Protein AF-A0A484ZV02-F1 (afdb_monomer_lite)

Structure (mmCIF, N/CA/C/O backbone):
data_AF-A0A484ZV02-F1
#
_entry.id   AF-A0A484ZV02-F1
#
loop_
_atom_site.group_PDB
_atom_site.id
_atom_site.type_symbol
_atom_site.label_atom_id
_atom_site.label_alt_id
_atom_site.label_comp_id
_atom_site.label_asym_id
_atom_site.label_entity_id
_atom_site.label_seq_id
_atom_site.pdbx_PDB_ins_code
_atom_site.Cartn_x
_atom_site.Cartn_y
_atom_site.Cartn_z
_atom_site.occupancy
_atom_site.B_iso_or_equiv
_atom_site.auth_seq_id
_atom_site.auth_comp_id
_atom_site.auth_asym_id
_atom_site.auth_atom_id
_atom_site.pdbx_PDB_model_num
ATOM 1 N N . MET A 1 1 ? 10.947 -14.723 -18.999 1.00 81.56 1 MET A N 1
ATOM 2 C CA . MET A 1 1 ? 10.600 -16.062 -18.487 1.00 81.56 1 MET A CA 1
ATOM 3 C C . MET A 1 1 ? 9.168 -16.351 -18.899 1.00 81.56 1 MET A C 1
ATOM 5 O O . MET A 1 1 ? 8.357 -15.439 -18.808 1.00 81.56 1 MET A O 1
ATOM 9 N N . ASP A 1 2 ? 8.871 -17.546 -19.400 1.00 86.62 2 ASP A N 1
ATOM 10 C CA . ASP A 1 2 ? 7.488 -17.974 -19.623 1.00 86.62 2 ASP A CA 1
ATOM 11 C C . ASP A 1 2 ? 6.792 -18.215 -18.276 1.00 86.62 2 ASP A C 1
ATOM 13 O O . ASP A 1 2 ? 7.363 -18.865 -17.401 1.00 86.62 2 ASP A O 1
ATOM 17 N N . TYR A 1 3 ? 5.583 -17.683 -18.097 1.00 81.81 3 TYR A N 1
ATOM 18 C CA . TYR A 1 3 ? 4.865 -17.765 -16.821 1.00 81.81 3 TYR A CA 1
ATOM 19 C C . TYR A 1 3 ? 4.439 -19.198 -16.472 1.00 81.81 3 TYR A C 1
ATOM 21 O O . TYR A 1 3 ? 4.538 -19.600 -15.317 1.00 81.81 3 TYR A O 1
ATOM 29 N N . ASN A 1 4 ? 3.989 -19.976 -17.461 1.00 84.25 4 ASN A N 1
ATOM 30 C CA . ASN A 1 4 ? 3.442 -21.313 -17.226 1.00 84.25 4 ASN A CA 1
ATOM 31 C C . ASN A 1 4 ? 4.546 -22.360 -17.062 1.00 84.25 4 ASN A C 1
ATOM 33 O O . ASN A 1 4 ? 4.411 -23.293 -16.276 1.00 84.25 4 ASN A O 1
ATOM 37 N N . SER A 1 5 ? 5.632 -22.222 -17.822 1.00 89.56 5 SER A N 1
ATOM 38 C CA . SER A 1 5 ? 6.701 -23.212 -17.901 1.00 89.56 5 SER A CA 1
ATOM 39 C C . SER A 1 5 ? 7.952 -22.824 -17.110 1.00 89.56 5 SER A C 1
ATOM 41 O O . SER A 1 5 ? 8.884 -23.622 -17.038 1.00 89.56 5 SER A O 1
ATOM 43 N N . GLY A 1 6 ? 8.045 -21.584 -16.615 1.00 87.56 6 GLY A N 1
ATOM 44 C CA . GLY A 1 6 ? 9.238 -21.054 -15.944 1.00 87.56 6 GLY A CA 1
ATOM 45 C C . GLY A 1 6 ? 10.475 -20.942 -16.846 1.00 87.56 6 GLY A C 1
ATOM 46 O O . GLY A 1 6 ? 11.577 -20.694 -16.361 1.00 87.56 6 GLY A O 1
ATOM 47 N N . LYS A 1 7 ? 10.336 -21.129 -18.166 1.00 89.44 7 LYS A N 1
ATOM 48 C CA . LYS A 1 7 ? 11.480 -21.191 -19.087 1.00 89.44 7 LYS A CA 1
ATOM 49 C C . LYS A 1 7 ? 12.060 -19.798 -19.311 1.00 89.44 7 LYS A C 1
ATOM 51 O O . LYS A 1 7 ? 11.344 -18.869 -19.695 1.00 89.44 7 LYS A O 1
ATOM 56 N N . VAL A 1 8 ? 13.366 -19.638 -19.121 1.00 88.00 8 VAL A N 1
ATOM 57 C CA . VAL A 1 8 ? 14.076 -18.411 -19.505 1.00 88.00 8 VAL A CA 1
ATOM 58 C C . VAL A 1 8 ? 14.147 -18.345 -21.033 1.00 88.00 8 VAL A C 1
ATOM 60 O O . VAL A 1 8 ? 14.598 -19.283 -21.684 1.00 88.00 8 VAL A O 1
ATOM 63 N N . LEU A 1 9 ? 13.643 -17.251 -21.611 1.00 90.25 9 LEU A N 1
ATOM 64 C CA . LEU A 1 9 ? 13.656 -17.024 -23.064 1.00 90.25 9 LEU A CA 1
ATOM 65 C C . LEU A 1 9 ? 14.910 -16.255 -23.501 1.00 90.25 9 LEU A C 1
ATOM 67 O O . LEU A 1 9 ? 15.426 -16.481 -24.588 1.00 90.25 9 LEU A O 1
ATOM 71 N N . ALA A 1 10 ? 15.385 -15.361 -22.636 1.00 90.00 10 ALA A N 1
ATOM 72 C CA . ALA A 1 10 ? 16.636 -14.626 -22.737 1.00 90.00 10 ALA A CA 1
ATOM 73 C C . ALA A 1 10 ? 16.953 -14.036 -21.353 1.00 90.00 10 ALA A C 1
ATOM 75 O O . ALA A 1 10 ? 16.029 -13.700 -20.605 1.00 90.00 10 ALA A O 1
ATOM 76 N N . GLU A 1 11 ? 18.234 -13.888 -21.032 1.00 89.38 11 GLU A N 1
ATOM 77 C CA . GLU A 1 11 ? 18.709 -13.236 -19.812 1.00 89.38 11 GLU A CA 1
ATOM 78 C C . GLU A 1 11 ? 20.068 -12.567 -20.041 1.00 89.38 11 GLU A C 1
ATOM 80 O O . GLU A 1 11 ? 20.845 -12.978 -20.901 1.00 89.38 11 GLU A O 1
ATOM 85 N N . MET A 1 12 ? 20.352 -11.520 -19.270 1.00 89.50 12 MET A N 1
ATOM 86 C CA . MET A 1 12 ? 21.670 -10.896 -19.197 1.00 89.50 12 MET A CA 1
ATOM 87 C C . MET A 1 12 ? 21.846 -10.349 -17.785 1.00 89.50 12 MET A C 1
ATOM 89 O O . MET A 1 12 ? 21.046 -9.523 -17.348 1.00 89.50 12 MET A O 1
ATOM 93 N N . ASN A 1 13 ? 22.893 -10.790 -17.083 1.00 90.94 13 ASN A N 1
ATOM 94 C CA . ASN A 1 13 ? 23.196 -10.350 -15.716 1.00 90.94 13 ASN A CA 1
ATOM 95 C C . ASN A 1 13 ? 22.014 -10.499 -14.734 1.00 90.94 13 ASN A C 1
ATOM 97 O O . ASN A 1 13 ? 21.862 -9.673 -13.832 1.00 90.94 13 ASN A O 1
ATOM 101 N N . ALA A 1 14 ? 21.172 -11.523 -14.918 1.00 86.06 14 ALA A N 1
ATOM 102 C CA . ALA A 1 14 ? 19.933 -11.693 -14.158 1.00 86.06 14 ALA A CA 1
ATOM 103 C C . ALA A 1 14 ? 20.168 -11.918 -12.652 1.00 86.06 14 ALA A C 1
ATOM 105 O O . ALA A 1 14 ? 19.378 -11.438 -11.844 1.00 86.06 14 ALA A O 1
ATOM 106 N N . ASP A 1 15 ? 21.282 -12.557 -12.279 1.00 91.00 15 ASP A N 1
ATOM 107 C CA . ASP A 1 15 ? 21.617 -12.870 -10.881 1.00 91.00 15 ASP A CA 1
ATOM 108 C C . ASP A 1 15 ? 22.492 -11.812 -10.191 1.00 91.00 15 ASP A C 1
ATOM 110 O O . ASP A 1 15 ? 22.847 -11.945 -9.015 1.00 91.00 15 ASP A O 1
ATOM 114 N N . ILE A 1 16 ? 22.874 -10.745 -10.902 1.00 94.12 16 ILE A N 1
ATOM 115 C CA . ILE A 1 16 ? 23.648 -9.667 -10.287 1.00 94.12 16 ILE A CA 1
ATOM 116 C C . ILE A 1 16 ? 22.749 -8.932 -9.292 1.00 94.12 16 ILE A C 1
ATOM 118 O O . ILE A 1 16 ? 21.688 -8.425 -9.651 1.00 94.12 16 ILE A O 1
ATOM 122 N N . ARG A 1 17 ? 23.202 -8.823 -8.037 1.00 88.69 17 ARG A N 1
ATOM 123 C CA . ARG A 1 17 ? 22.497 -8.059 -7.000 1.00 88.69 17 ARG A CA 1
ATOM 124 C C . ARG A 1 17 ? 22.383 -6.592 -7.408 1.00 88.69 17 ARG A C 1
ATOM 126 O O . ARG A 1 17 ? 23.380 -5.951 -7.737 1.00 88.69 17 ARG A O 1
ATOM 133 N N . ARG A 1 18 ? 21.166 -6.058 -7.348 1.00 89.88 18 ARG A N 1
ATOM 134 C CA . ARG A 1 18 ? 20.854 -4.649 -7.606 1.00 89.88 18 ARG A CA 1
ATOM 135 C C . ARG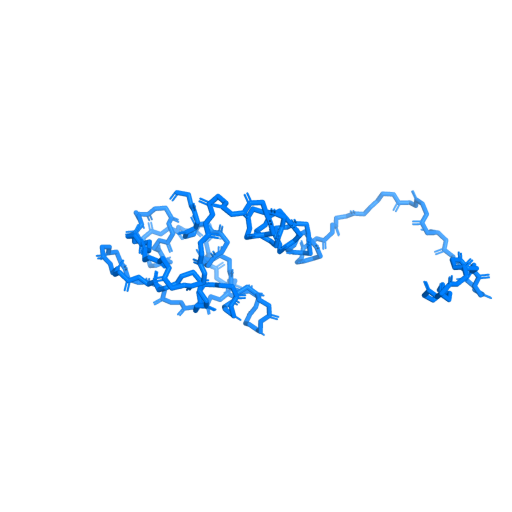 A 1 18 ? 19.885 -4.144 -6.553 1.00 89.88 18 ARG A C 1
ATOM 137 O O . ARG A 1 18 ? 19.115 -4.926 -6.002 1.00 89.88 18 ARG A O 1
ATOM 144 N N . GLU A 1 19 ? 19.900 -2.837 -6.334 1.00 87.31 19 GLU A N 1
ATOM 145 C CA . GLU A 1 19 ? 18.868 -2.178 -5.543 1.00 87.31 19 GLU A CA 1
ATOM 146 C C . GLU A 1 19 ? 17.504 -2.360 -6.230 1.00 87.31 19 GLU A C 1
ATOM 148 O O . GLU A 1 19 ? 17.336 -1.922 -7.373 1.00 87.31 19 GLU A O 1
ATOM 153 N N . PRO A 1 20 ? 16.525 -3.011 -5.576 1.00 85.88 20 PRO A N 1
ATOM 154 C CA . PRO A 1 20 ? 15.231 -3.307 -6.188 1.00 85.88 20 PRO A CA 1
ATOM 155 C C . PRO A 1 20 ? 14.329 -2.068 -6.299 1.00 85.88 20 PRO A C 1
ATOM 157 O O . PRO A 1 20 ? 13.341 -2.092 -7.033 1.00 85.88 20 PRO A O 1
ATOM 160 N N . ALA A 1 21 ? 14.639 -0.979 -5.584 1.00 88.69 21 ALA A N 1
ATOM 161 C CA . ALA A 1 21 ? 13.797 0.213 -5.495 1.00 88.69 21 ALA A CA 1
ATOM 162 C C . ALA A 1 21 ? 12.320 -0.164 -5.227 1.00 88.69 21 ALA A C 1
ATOM 164 O O . ALA A 1 21 ? 12.025 -0.934 -4.311 1.00 88.69 21 ALA A O 1
ATOM 165 N N . SER A 1 22 ? 11.375 0.331 -6.032 1.00 85.38 22 SER A N 1
ATOM 166 C CA . SER A 1 22 ? 9.948 0.019 -5.858 1.00 85.38 22 SER A CA 1
ATOM 167 C C . SER A 1 22 ? 9.573 -1.437 -6.158 1.00 85.38 22 SER A C 1
ATOM 169 O O . SER A 1 22 ? 8.470 -1.840 -5.798 1.00 85.38 22 SER A O 1
ATOM 171 N N . LEU A 1 23 ? 10.459 -2.258 -6.738 1.00 85.06 23 LEU A N 1
ATOM 172 C CA . LEU A 1 23 ? 10.190 -3.690 -6.929 1.00 85.06 23 LEU A CA 1
ATOM 173 C C . LEU A 1 23 ? 10.015 -4.425 -5.593 1.00 85.06 23 LEU A C 1
ATOM 175 O O . LEU A 1 23 ? 9.290 -5.416 -5.541 1.00 85.06 23 LEU A O 1
ATOM 179 N N . THR A 1 24 ? 10.569 -3.900 -4.494 1.00 86.88 24 THR A N 1
ATOM 180 C CA . THR A 1 24 ? 10.329 -4.412 -3.133 1.00 86.88 24 THR A CA 1
ATOM 181 C C . THR A 1 24 ? 8.836 -4.482 -2.790 1.00 86.88 24 THR A C 1
ATOM 183 O O . THR A 1 24 ? 8.411 -5.385 -2.070 1.00 86.88 24 THR A O 1
ATOM 186 N N . LYS A 1 25 ? 8.005 -3.599 -3.366 1.00 88.56 25 LYS A N 1
ATOM 187 C CA . LYS A 1 25 ? 6.551 -3.585 -3.133 1.00 88.56 25 LYS A CA 1
ATOM 188 C C . LYS A 1 25 ? 5.832 -4.823 -3.665 1.00 88.56 25 LYS A C 1
ATOM 190 O O . LYS A 1 25 ? 4.741 -5.134 -3.187 1.00 88.56 25 LYS A O 1
ATOM 195 N N . MET A 1 26 ? 6.435 -5.561 -4.602 1.00 89.62 26 MET A N 1
ATOM 196 C CA . MET A 1 26 ? 5.902 -6.862 -5.015 1.00 89.62 26 MET A CA 1
ATOM 197 C C . MET A 1 26 ? 5.903 -7.842 -3.840 1.00 89.62 26 MET A C 1
ATOM 199 O O . MET A 1 26 ? 4.913 -8.537 -3.627 1.00 89.62 26 MET A O 1
ATOM 203 N N . MET A 1 27 ? 6.961 -7.840 -3.022 1.00 92.00 27 MET A N 1
ATOM 204 C CA . MET A 1 27 ? 7.019 -8.673 -1.822 1.00 92.00 27 MET A CA 1
ATOM 205 C C . MET A 1 27 ? 6.037 -8.187 -0.749 1.00 92.00 27 MET A C 1
ATOM 207 O O . MET A 1 27 ? 5.355 -9.005 -0.138 1.00 92.00 27 MET A O 1
ATOM 211 N N . THR A 1 28 ? 5.892 -6.869 -0.561 1.00 89.69 28 THR A N 1
ATOM 212 C CA . THR A 1 28 ? 4.872 -6.303 0.342 1.00 89.69 28 THR A CA 1
ATOM 213 C C . THR A 1 28 ? 3.468 -6.773 -0.047 1.00 89.69 28 THR A C 1
ATOM 215 O O . THR A 1 28 ? 2.740 -7.313 0.783 1.00 89.69 28 THR A O 1
ATOM 218 N N . SER A 1 29 ? 3.122 -6.658 -1.332 1.00 89.00 29 SER A N 1
ATOM 219 C CA . SER A 1 29 ? 1.826 -7.100 -1.864 1.00 89.00 29 SER A CA 1
ATOM 220 C C . SER A 1 29 ? 1.637 -8.613 -1.721 1.00 89.00 29 SER A C 1
ATOM 222 O O . SER A 1 29 ? 0.545 -9.074 -1.394 1.00 89.00 29 SER A O 1
ATOM 224 N N . TYR A 1 30 ? 2.704 -9.397 -1.908 1.00 91.50 30 TYR A N 1
ATOM 225 C CA . TYR A 1 30 ? 2.680 -10.845 -1.710 1.00 91.50 30 TYR A CA 1
ATOM 226 C C . TYR A 1 30 ? 2.370 -11.228 -0.253 1.00 91.50 30 TYR A C 1
ATOM 228 O O . TYR A 1 30 ? 1.512 -12.076 -0.013 1.00 91.50 30 TYR A O 1
ATOM 236 N N . VAL A 1 31 ? 3.006 -10.582 0.730 1.00 92.75 31 VAL A N 1
ATOM 237 C CA . VAL A 1 31 ? 2.761 -10.841 2.163 1.00 92.75 31 VAL A CA 1
ATOM 238 C C . VAL A 1 31 ? 1.333 -10.458 2.574 1.00 92.75 31 VAL A C 1
ATOM 240 O O . VAL A 1 31 ? 0.680 -11.216 3.301 1.00 92.75 31 VAL A O 1
ATOM 243 N N . ILE A 1 32 ? 0.819 -9.330 2.073 1.00 91.00 32 ILE A N 1
ATOM 244 C CA . ILE A 1 32 ? -0.574 -8.906 2.292 1.00 91.00 32 ILE A CA 1
ATOM 245 C C . ILE A 1 32 ? -1.534 -9.936 1.688 1.00 91.00 32 ILE A C 1
ATOM 247 O O . ILE A 1 32 ? -2.422 -10.435 2.379 1.00 91.00 32 ILE A O 1
ATOM 251 N N . GLY A 1 33 ? -1.312 -10.327 0.430 1.00 91.94 33 GLY A N 1
ATOM 252 C CA . GLY A 1 33 ? -2.127 -11.328 -0.257 1.00 91.94 33 GLY A CA 1
ATOM 253 C C . GLY A 1 33 ? -2.151 -12.677 0.465 1.00 91.94 33 GLY A C 1
ATOM 254 O O . GLY A 1 33 ? -3.211 -13.288 0.591 1.00 91.94 33 GLY A O 1
ATOM 255 N N . GLN A 1 34 ? -1.015 -13.120 1.011 1.00 94.62 34 GLN A N 1
ATOM 256 C CA . GLN A 1 34 ? -0.947 -14.348 1.810 1.00 94.62 34 GLN A CA 1
ATOM 257 C C . GLN A 1 34 ? -1.695 -14.225 3.141 1.00 94.62 34 GLN A C 1
ATOM 259 O O . GLN A 1 34 ? -2.342 -15.181 3.564 1.00 94.62 34 GLN A O 1
ATOM 264 N N . SER A 1 35 ? -1.655 -13.057 3.786 1.00 93.62 35 SER A N 1
ATOM 265 C CA . SER A 1 35 ? -2.419 -12.799 5.014 1.00 93.62 35 SER A CA 1
ATOM 266 C C . SER A 1 35 ? -3.928 -12.814 4.762 1.00 93.62 35 SER A C 1
ATOM 268 O O . SER A 1 35 ? -4.659 -13.424 5.543 1.00 93.62 35 SER A O 1
ATOM 270 N N . ILE A 1 36 ? -4.376 -12.240 3.639 1.00 94.19 36 ILE A N 1
ATOM 271 C CA . ILE A 1 36 ? -5.775 -12.304 3.187 1.00 94.19 36 ILE A CA 1
ATOM 272 C C . ILE A 1 36 ? -6.177 -13.750 2.891 1.00 94.19 36 ILE A C 1
ATOM 274 O O . ILE A 1 36 ? -7.190 -14.234 3.388 1.00 94.19 36 ILE A O 1
ATOM 278 N N . LYS A 1 37 ? -5.357 -14.479 2.126 1.00 94.56 37 LYS A N 1
ATOM 279 C CA . LYS A 1 37 ? -5.616 -15.884 1.779 1.00 94.56 37 LYS A CA 1
ATOM 280 C C . LYS A 1 37 ? -5.697 -16.788 3.012 1.00 94.56 37 LYS A C 1
ATOM 282 O O . LYS A 1 37 ? -6.464 -17.745 3.015 1.00 94.56 37 LYS A O 1
ATOM 287 N N . ALA A 1 38 ? -4.911 -16.494 4.045 1.00 96.62 38 ALA A N 1
ATOM 288 C CA . ALA A 1 38 ? -4.926 -17.213 5.314 1.00 96.62 38 ALA A CA 1
ATOM 289 C C . ALA A 1 38 ? -6.066 -16.781 6.259 1.00 96.62 38 ALA A C 1
ATOM 291 O O . ALA A 1 38 ? -6.150 -17.316 7.362 1.00 96.62 38 ALA A O 1
ATOM 292 N N . GLY A 1 39 ? -6.904 -15.811 5.870 1.00 94.88 39 GLY A N 1
ATOM 293 C CA . GLY A 1 39 ? -7.997 -15.288 6.697 1.00 94.88 39 GLY A CA 1
ATOM 294 C C . GLY A 1 39 ? -7.533 -14.488 7.918 1.00 94.88 39 GLY A C 1
ATOM 295 O O . GLY A 1 39 ? -8.293 -14.326 8.866 1.00 94.88 39 GLY A O 1
ATOM 296 N N . LYS A 1 40 ? -6.279 -14.016 7.933 1.00 95.56 40 LYS A N 1
ATOM 297 C CA . LYS A 1 40 ? -5.737 -13.214 9.045 1.00 95.56 40 LYS A CA 1
ATOM 298 C C . LYS A 1 40 ? -6.225 -11.768 9.011 1.00 95.56 40 LYS A C 1
ATOM 300 O O . LYS A 1 40 ? -6.327 -11.147 10.060 1.00 95.56 40 LYS A O 1
ATOM 305 N N . ILE A 1 41 ? -6.465 -11.257 7.806 1.00 94.75 41 ILE A N 1
ATOM 306 C CA . ILE A 1 41 ? -7.049 -9.945 7.525 1.00 94.75 41 ILE A CA 1
ATOM 307 C C . ILE A 1 41 ? -8.037 -10.092 6.366 1.00 94.75 41 ILE A C 1
ATOM 309 O O . ILE A 1 41 ? -7.879 -10.973 5.518 1.00 94.75 41 ILE A O 1
ATOM 313 N N . HIS A 1 42 ? -9.017 -9.208 6.292 1.00 95.75 42 HIS A N 1
ATOM 314 C CA . HIS A 1 42 ? -10.023 -9.149 5.240 1.00 95.75 42 HIS A CA 1
ATOM 315 C C . HIS A 1 42 ? -9.948 -7.805 4.525 1.00 95.75 42 HIS A C 1
ATOM 317 O O . HIS A 1 42 ? -9.502 -6.806 5.078 1.00 95.75 42 HIS A O 1
ATOM 323 N N . LEU A 1 43 ? -10.405 -7.764 3.274 1.00 94.00 43 LEU A N 1
ATOM 324 C CA . LEU A 1 43 ? -10.385 -6.537 2.472 1.00 94.00 43 LEU A CA 1
ATOM 325 C C . LEU A 1 43 ? -11.239 -5.409 3.073 1.00 94.00 43 LEU A C 1
ATOM 327 O O . LEU A 1 43 ? -10.926 -4.239 2.862 1.00 94.00 43 LEU A O 1
ATOM 331 N N . ASP A 1 44 ? -12.282 -5.769 3.820 1.00 96.25 44 ASP A N 1
ATOM 332 C CA . ASP A 1 44 ? -13.172 -4.834 4.511 1.00 96.25 44 ASP A CA 1
ATOM 333 C C . ASP A 1 44 ? -12.699 -4.450 5.916 1.00 96.25 44 ASP A C 1
ATOM 335 O O . ASP A 1 44 ? -13.291 -3.555 6.526 1.00 96.25 44 ASP A O 1
ATOM 339 N N . ASP A 1 45 ? -11.627 -5.074 6.415 1.00 95.56 45 ASP A N 1
ATOM 340 C CA . ASP A 1 45 ? -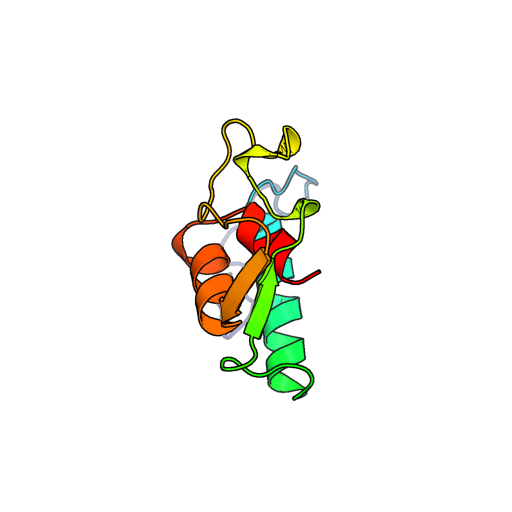11.028 -4.669 7.679 1.00 95.56 45 ASP A CA 1
ATOM 341 C C . ASP A 1 45 ? -10.522 -3.233 7.562 1.00 95.56 45 ASP A C 1
ATOM 343 O O . ASP A 1 45 ? -10.062 -2.777 6.509 1.00 95.56 45 ASP A O 1
ATOM 347 N N . THR A 1 46 ? -10.624 -2.510 8.668 1.00 96.00 46 THR A N 1
ATOM 348 C CA . THR A 1 46 ? -10.230 -1.109 8.752 1.00 96.00 46 THR A CA 1
ATOM 349 C C . THR A 1 46 ? -8.969 -0.989 9.589 1.00 96.00 46 THR A C 1
ATOM 351 O O . THR A 1 46 ? -8.882 -1.565 10.672 1.00 96.00 46 THR A O 1
ATOM 354 N N . VAL A 1 47 ? -8.001 -0.226 9.088 1.00 94.31 47 VAL A N 1
ATOM 355 C CA . VAL A 1 47 ? -6.742 0.058 9.774 1.00 94.31 47 VAL A CA 1
ATOM 356 C C . VAL A 1 47 ? -6.695 1.534 10.146 1.00 94.31 47 VAL A C 1
ATOM 358 O O . VAL A 1 47 ? -7.017 2.404 9.332 1.00 94.31 47 VAL A O 1
ATOM 361 N N . THR A 1 48 ? -6.299 1.817 11.385 1.00 95.94 48 THR A N 1
ATOM 362 C CA . THR A 1 48 ? -6.078 3.184 11.861 1.00 95.94 48 THR A CA 1
ATOM 363 C C . THR A 1 48 ? -4.672 3.629 11.484 1.00 95.94 48 THR A C 1
ATOM 365 O O . THR A 1 48 ? -3.691 3.030 11.917 1.00 95.94 48 THR A O 1
ATOM 368 N N . ILE A 1 49 ? -4.568 4.707 10.712 1.00 95.88 49 ILE A N 1
ATOM 369 C CA . ILE A 1 49 ? -3.289 5.218 10.224 1.00 95.88 49 ILE A CA 1
ATOM 370 C C . ILE A 1 49 ? -2.471 5.801 11.376 1.00 95.88 49 ILE A C 1
ATOM 372 O O . ILE A 1 49 ? -2.877 6.759 12.042 1.00 95.88 49 ILE A O 1
ATOM 376 N N . SER A 1 50 ? -1.288 5.229 11.578 1.00 93.75 50 SER A N 1
ATOM 377 C CA . SER A 1 50 ? -0.321 5.659 12.580 1.00 93.75 50 SER A CA 1
ATOM 378 C C . SER A 1 50 ? 0.484 6.881 12.119 1.00 93.75 50 SER A C 1
ATOM 380 O O . SER A 1 50 ? 0.432 7.318 10.966 1.00 93.75 50 SER A O 1
ATOM 382 N N . LYS A 1 51 ? 1.273 7.448 13.037 1.00 93.00 51 LYS A N 1
ATOM 383 C CA . LYS A 1 51 ? 2.188 8.557 12.728 1.00 93.00 51 LYS A CA 1
ATOM 384 C C . LYS A 1 51 ? 3.267 8.154 11.724 1.0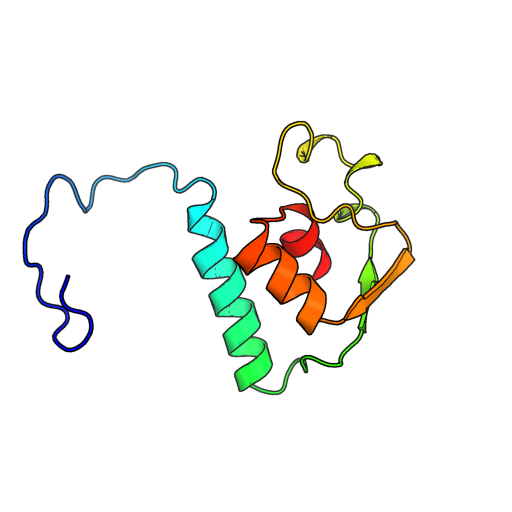0 93.00 51 LYS A C 1
ATOM 386 O O . LYS A 1 51 ? 3.690 8.992 10.933 1.00 93.00 51 LYS A O 1
ATOM 391 N N . ASP A 1 52 ? 3.663 6.886 11.721 1.00 92.00 52 ASP A N 1
ATOM 392 C CA . ASP A 1 52 ? 4.720 6.384 10.846 1.00 92.00 52 ASP A CA 1
ATOM 393 C C . ASP A 1 52 ? 4.267 6.328 9.386 1.00 92.00 52 ASP A C 1
ATOM 395 O O . ASP A 1 52 ? 5.064 6.607 8.491 1.00 92.00 52 ASP A O 1
ATOM 399 N N . ALA A 1 53 ? 2.982 6.049 9.151 1.00 92.56 53 ALA A N 1
ATOM 400 C CA . ALA A 1 53 ? 2.355 6.057 7.831 1.00 92.56 53 ALA A CA 1
ATOM 401 C C . ALA A 1 53 ? 1.897 7.458 7.380 1.00 92.56 53 ALA A C 1
ATOM 403 O O . ALA A 1 53 ? 1.460 7.636 6.245 1.00 92.56 53 ALA A O 1
ATOM 404 N N . TRP A 1 54 ? 1.991 8.479 8.237 1.00 93.50 54 TRP A N 1
ATOM 405 C CA . TRP A 1 54 ? 1.564 9.833 7.894 1.00 93.50 54 TRP A CA 1
ATOM 406 C C . TRP A 1 54 ? 2.648 10.586 7.113 1.00 93.50 54 TRP A C 1
ATOM 408 O O . TRP A 1 54 ? 3.640 11.058 7.673 1.00 93.50 54 TRP A O 1
ATOM 418 N N . ALA A 1 55 ? 2.418 10.759 5.807 1.00 89.94 55 ALA A N 1
ATOM 419 C CA . ALA A 1 55 ? 3.390 11.332 4.878 1.00 89.94 55 ALA A CA 1
ATOM 420 C C . ALA A 1 55 ? 3.929 12.713 5.289 1.00 89.94 55 ALA A C 1
ATOM 422 O O . ALA A 1 55 ? 5.135 12.949 5.258 1.00 89.94 55 ALA A O 1
ATOM 423 N N . THR A 1 56 ? 3.048 13.623 5.709 1.00 87.56 56 THR A N 1
ATOM 424 C CA . THR A 1 56 ? 3.434 14.994 6.084 1.00 87.56 56 THR A CA 1
ATOM 425 C C . THR A 1 56 ? 4.301 15.033 7.344 1.00 87.56 56 THR A C 1
ATOM 427 O O . THR A 1 56 ? 5.124 15.933 7.494 1.00 87.56 56 THR A O 1
ATOM 430 N N . GLY A 1 57 ? 4.130 14.065 8.250 1.00 85.25 57 GLY A N 1
ATOM 431 C CA . GLY A 1 57 ? 4.877 13.982 9.505 1.00 85.25 57 GLY A CA 1
ATOM 432 C C . GLY A 1 57 ? 6.165 13.167 9.429 1.00 85.25 57 GLY A C 1
ATOM 433 O O . GLY A 1 57 ? 6.929 13.179 10.394 1.00 85.25 57 GLY A O 1
ATOM 434 N N . ASN A 1 58 ? 6.413 12.465 8.319 1.00 89.62 58 ASN A N 1
ATOM 435 C CA . ASN A 1 58 ? 7.534 11.543 8.187 1.00 89.62 58 ASN A CA 1
ATOM 436 C C . ASN A 1 58 ? 8.458 11.948 7.012 1.00 89.62 58 ASN A C 1
ATOM 438 O O . ASN A 1 58 ? 8.110 11.758 5.843 1.00 89.62 58 ASN A O 1
ATOM 442 N N . PRO A 1 59 ? 9.668 12.480 7.292 1.00 91.50 59 PRO A N 1
ATOM 443 C CA . PRO A 1 59 ? 10.573 12.999 6.265 1.00 91.50 59 PRO A CA 1
ATOM 444 C C . PRO A 1 59 ? 11.113 11.926 5.310 1.00 91.50 59 PRO A C 1
ATOM 446 O O . PRO A 1 59 ? 11.560 12.279 4.218 1.00 91.50 59 PRO A O 1
ATOM 449 N N . VAL A 1 60 ? 11.039 10.637 5.673 1.00 92.50 60 VAL A N 1
ATOM 450 C CA . VAL A 1 60 ? 11.444 9.510 4.809 1.00 92.50 60 VAL A CA 1
ATOM 451 C C . VAL A 1 60 ? 10.646 9.494 3.503 1.00 92.50 60 VAL A C 1
ATOM 453 O O . VAL A 1 60 ? 11.149 9.064 2.468 1.00 92.50 60 VAL A O 1
ATOM 456 N N . PHE A 1 61 ? 9.418 10.013 3.520 1.00 91.44 61 PHE A N 1
ATOM 457 C CA . PHE A 1 61 ? 8.537 10.017 2.357 1.00 91.44 61 PHE A CA 1
ATOM 458 C C . PHE A 1 61 ? 8.741 11.194 1.401 1.00 91.44 61 PHE A C 1
ATOM 460 O O . PHE A 1 61 ? 8.111 11.229 0.337 1.00 91.44 61 PHE A O 1
ATOM 467 N N . LYS A 1 62 ? 9.607 12.157 1.737 1.00 90.94 62 LYS A N 1
ATOM 468 C CA . LYS A 1 62 ? 9.817 13.361 0.927 1.00 90.94 62 LYS A CA 1
ATOM 469 C C . LYS A 1 62 ? 10.268 12.996 -0.492 1.00 90.94 62 LYS A C 1
ATOM 471 O O . LYS A 1 62 ? 11.316 12.390 -0.684 1.00 90.94 62 LYS A O 1
ATOM 476 N N . GLY A 1 63 ? 9.489 13.419 -1.490 1.00 88.94 63 GLY A N 1
ATOM 477 C CA . GLY A 1 63 ? 9.787 13.180 -2.908 1.00 88.94 63 GLY A CA 1
ATOM 478 C C . GLY A 1 63 ? 9.460 11.768 -3.403 1.00 88.94 63 GLY A C 1
ATOM 479 O O . GLY A 1 63 ? 9.883 11.402 -4.495 1.00 88.94 63 GLY A O 1
ATOM 480 N N . SER A 1 64 ? 8.725 10.978 -2.619 1.00 90.12 64 SER A N 1
ATOM 481 C CA . SER A 1 64 ? 8.315 9.627 -2.995 1.00 90.12 64 SER A CA 1
ATOM 482 C C . SER A 1 64 ? 6.843 9.544 -3.418 1.00 90.12 64 SER A C 1
ATOM 484 O O . SER A 1 64 ? 6.088 10.500 -3.247 1.00 90.12 64 SER A O 1
ATOM 486 N N . SER A 1 65 ? 6.433 8.414 -3.999 1.00 91.56 65 SER A N 1
ATOM 487 C CA . SER A 1 65 ? 5.032 8.150 -4.352 1.00 91.56 65 SER A CA 1
ATOM 488 C C . SER A 1 65 ? 4.196 7.880 -3.100 1.00 91.56 65 SER A C 1
ATOM 490 O O . SER A 1 65 ? 4.613 7.104 -2.237 1.00 91.56 65 SER A O 1
ATOM 492 N N . LEU A 1 66 ? 3.022 8.510 -3.002 1.00 93.31 66 LEU A N 1
ATOM 493 C CA . LEU A 1 66 ? 2.187 8.527 -1.797 1.00 93.31 66 LEU A CA 1
ATOM 494 C C . LEU A 1 66 ? 0.697 8.407 -2.129 1.00 93.31 66 LEU A C 1
ATOM 496 O O . LEU A 1 66 ? 0.255 8.847 -3.190 1.00 93.31 66 LEU A O 1
ATOM 500 N N . MET A 1 67 ? -0.058 7.858 -1.179 1.00 94.00 67 MET A N 1
ATOM 501 C CA . MET A 1 67 ? -1.521 7.839 -1.132 1.00 94.00 67 MET A CA 1
ATOM 502 C C . MET A 1 67 ? -2.090 9.036 -0.345 1.00 94.00 67 MET A C 1
ATOM 504 O O . MET A 1 67 ? -3.281 9.324 -0.431 1.00 94.00 67 MET A O 1
ATOM 508 N N . PHE A 1 68 ? -1.226 9.768 0.368 1.00 93.44 68 PHE A N 1
ATOM 509 C CA . PHE A 1 68 ? -1.535 10.940 1.190 1.00 93.44 68 PHE A CA 1
ATOM 5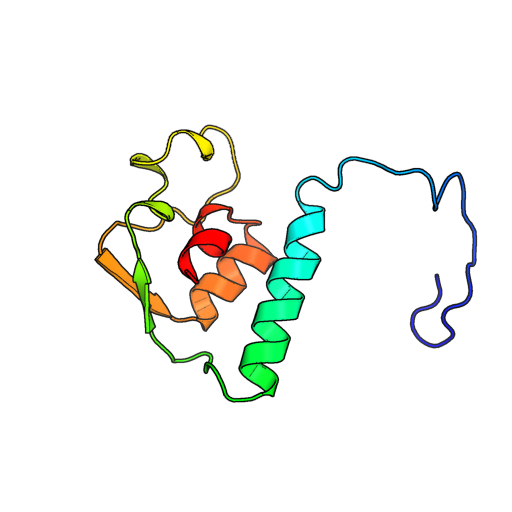10 C C . PHE A 1 68 ? -2.457 10.618 2.372 1.00 93.44 68 PHE A C 1
ATOM 512 O O . PHE A 1 68 ? -3.425 11.328 2.648 1.00 93.44 68 PHE A O 1
ATOM 519 N N . LEU A 1 69 ? -2.127 9.542 3.091 1.00 93.94 69 LEU A N 1
ATOM 520 C CA . LEU A 1 69 ? -2.851 9.119 4.289 1.00 93.94 69 LEU A CA 1
ATOM 521 C C . LEU A 1 69 ? -2.811 10.192 5.391 1.00 93.94 69 LEU A C 1
ATOM 523 O O . LEU A 1 69 ? -1.806 10.884 5.569 1.00 93.94 69 LEU A O 1
ATOM 527 N N . GLN A 1 70 ? -3.896 10.310 6.159 1.00 93.62 70 GLN A N 1
ATOM 528 C CA . GLN A 1 70 ? -4.003 11.236 7.291 1.00 93.62 70 GLN A CA 1
ATOM 529 C C . GLN A 1 70 ? -3.854 10.496 8.622 1.00 93.62 70 GLN A C 1
ATOM 531 O O . GLN A 1 70 ? -4.396 9.408 8.794 1.00 93.62 70 GLN A O 1
ATOM 536 N N . LEU A 1 71 ? -3.152 11.106 9.581 1.00 94.75 71 LEU A N 1
ATOM 537 C CA . LEU A 1 71 ? -2.983 10.558 10.927 1.00 94.75 71 LEU A CA 1
ATOM 538 C C . LEU A 1 71 ? -4.339 10.302 11.603 1.00 94.75 71 LEU A C 1
ATOM 540 O O . LEU A 1 71 ? -5.174 11.201 11.680 1.00 94.75 71 LEU A O 1
ATO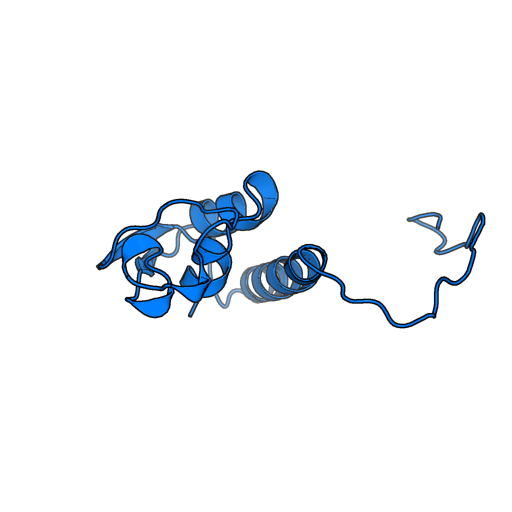M 544 N N . GLY A 1 72 ? -4.532 9.089 12.119 1.00 94.44 72 GLY A N 1
ATOM 545 C CA . GLY A 1 72 ? -5.761 8.671 12.795 1.00 94.44 72 GLY A CA 1
ATOM 546 C C . GLY A 1 72 ? -6.927 8.366 11.854 1.00 94.44 72 GLY A C 1
ATOM 547 O O . GLY A 1 72 ? -7.992 7.977 12.332 1.00 94.44 72 GLY A O 1
ATOM 548 N N . ALA A 1 73 ? -6.749 8.512 10.536 1.00 95.81 73 ALA A N 1
ATOM 549 C CA . ALA A 1 73 ? -7.757 8.091 9.576 1.00 95.81 73 ALA A CA 1
ATOM 550 C C . ALA A 1 73 ? -7.978 6.580 9.661 1.00 95.81 73 ALA A C 1
ATOM 552 O O . ALA A 1 73 ? -7.059 5.812 9.936 1.00 95.81 73 ALA A O 1
ATOM 553 N N . GLN A 1 74 ? -9.208 6.167 9.393 1.00 96.69 74 GLN A N 1
ATOM 554 C CA . GLN A 1 74 ? -9.599 4.771 9.299 1.00 96.69 74 GLN A CA 1
ATOM 555 C C . GLN A 1 74 ? -9.740 4.415 7.822 1.00 96.69 74 GLN A C 1
ATOM 557 O O . GLN A 1 74 ? -10.587 4.981 7.134 1.00 96.69 74 GLN A O 1
ATOM 562 N N . VAL A 1 75 ? -8.879 3.525 7.331 1.00 96.19 75 VAL A N 1
ATOM 563 C CA . VAL A 1 75 ? -8.784 3.184 5.904 1.00 96.19 75 VAL A CA 1
ATOM 564 C C . VAL A 1 75 ? -8.957 1.685 5.730 1.00 96.19 75 VAL A C 1
ATOM 566 O O . VAL A 1 75 ? -8.402 0.899 6.499 1.00 96.19 75 VAL A O 1
ATOM 569 N N . LYS A 1 76 ? -9.723 1.271 4.719 1.00 96.44 76 LYS A N 1
ATOM 570 C CA . LYS A 1 76 ? -9.912 -0.156 4.446 1.00 96.44 76 LYS A CA 1
ATOM 571 C C . LYS A 1 76 ? -8.634 -0.798 3.918 1.00 96.44 76 LYS A C 1
ATOM 573 O O . LYS A 1 76 ? -7.926 -0.210 3.094 1.00 96.44 76 LYS A O 1
ATOM 578 N N . VAL A 1 77 ? -8.408 -2.061 4.271 1.00 94.44 77 VAL A N 1
ATOM 579 C CA . VAL A 1 77 ? -7.342 -2.895 3.691 1.00 94.44 77 VAL A CA 1
ATOM 580 C C . VAL A 1 77 ? -7.413 -2.894 2.159 1.00 94.44 77 VAL A C 1
ATOM 582 O O . VAL A 1 77 ? -6.385 -2.780 1.492 1.00 94.44 77 VAL A O 1
ATOM 585 N N . SER A 1 78 ? -8.613 -2.932 1.569 1.00 95.06 78 SER A N 1
ATOM 586 C CA . SER A 1 78 ? -8.789 -2.842 0.114 1.00 95.06 78 SER A CA 1
ATOM 587 C C . SER A 1 78 ? -8.218 -1.559 -0.498 1.00 95.06 78 SER A C 1
ATOM 589 O O . SER A 1 78 ? -7.657 -1.592 -1.594 1.00 95.06 78 SER A O 1
ATOM 591 N N . GLU A 1 79 ? -8.366 -0.427 0.190 1.00 95.38 79 GLU A N 1
ATOM 592 C CA . GLU A 1 79 ? -7.901 0.874 -0.291 1.00 95.38 79 GLU A CA 1
ATOM 593 C C . GLU A 1 79 ? -6.387 0.999 -0.142 1.00 95.38 79 GLU A C 1
ATOM 595 O O . GLU A 1 79 ? -5.720 1.404 -1.093 1.00 95.38 79 GLU A O 1
ATOM 600 N N . LEU A 1 80 ? -5.833 0.552 0.990 1.00 93.88 80 LEU A N 1
ATOM 601 C CA . LEU A 1 80 ? -4.385 0.485 1.196 1.00 93.88 80 LEU A CA 1
ATOM 602 C C . LEU A 1 80 ? -3.715 -0.417 0.153 1.00 93.88 80 LEU A C 1
ATOM 604 O O . LEU A 1 80 ? -2.723 -0.031 -0.462 1.00 93.88 80 LEU A O 1
ATOM 608 N N . ASN A 1 81 ? -4.282 -1.599 -0.112 1.00 92.81 81 ASN A N 1
ATOM 609 C CA . ASN A 1 81 ? -3.767 -2.515 -1.132 1.00 92.81 81 ASN A CA 1
ATOM 610 C C . ASN A 1 81 ? -3.761 -1.859 -2.521 1.00 92.81 81 ASN A C 1
ATOM 612 O O . ASN A 1 81 ? -2.793 -1.957 -3.276 1.00 92.81 81 ASN A O 1
ATOM 616 N N . ARG A 1 82 ? -4.829 -1.123 -2.845 1.00 92.94 82 ARG A N 1
ATOM 617 C CA . ARG A 1 82 ? -4.937 -0.377 -4.099 1.00 92.94 82 ARG A CA 1
ATOM 618 C C . ARG A 1 82 ? -3.922 0.770 -4.177 1.00 92.94 82 ARG A C 1
ATOM 620 O O . ARG A 1 82 ? -3.357 0.982 -5.247 1.00 92.94 82 ARG A O 1
ATOM 627 N N . GLY A 1 83 ? -3.640 1.458 -3.070 1.00 91.94 83 GLY A N 1
ATOM 628 C CA . GLY A 1 83 ? -2.589 2.476 -2.974 1.00 91.94 83 GLY A CA 1
ATOM 629 C C . GLY A 1 83 ? -1.190 1.922 -3.263 1.00 91.94 83 GLY A C 1
ATOM 630 O O . GLY A 1 83 ? -0.426 2.526 -4.016 1.00 91.94 83 GLY A O 1
ATOM 631 N N . ILE A 1 84 ? -0.873 0.726 -2.757 1.00 91.81 84 ILE A N 1
ATOM 632 C CA . ILE A 1 84 ? 0.403 0.051 -3.046 1.00 91.81 84 ILE A CA 1
ATOM 633 C C . ILE A 1 84 ? 0.490 -0.336 -4.526 1.00 91.81 84 ILE A C 1
ATOM 635 O O . ILE A 1 84 ? 1.472 -0.011 -5.190 1.00 91.81 84 ILE A O 1
ATOM 639 N N . ILE A 1 85 ? -0.530 -1.018 -5.051 1.00 89.25 85 ILE A N 1
ATOM 640 C CA . ILE A 1 85 ? -0.478 -1.618 -6.393 1.00 89.25 85 ILE A CA 1
ATOM 641 C C . ILE A 1 85 ? -0.585 -0.560 -7.498 1.00 89.25 85 ILE A C 1
ATOM 643 O O . ILE A 1 85 ? 0.121 -0.651 -8.499 1.00 89.25 85 ILE A O 1
ATOM 647 N N . ILE A 1 86 ? -1.462 0.437 -7.338 1.00 87.56 86 ILE A N 1
ATOM 648 C CA . ILE A 1 86 ? -1.741 1.431 -8.387 1.00 87.56 86 ILE A CA 1
ATOM 649 C C . ILE A 1 86 ? -0.831 2.649 -8.254 1.00 87.56 86 ILE A C 1
ATOM 651 O O . ILE A 1 86 ? -0.241 3.085 -9.237 1.00 87.56 86 ILE A O 1
ATOM 655 N N . GLN A 1 87 ? -0.734 3.223 -7.053 1.00 85.00 87 GLN A N 1
ATOM 656 C CA . GLN A 1 87 ? 0.004 4.471 -6.841 1.00 85.00 87 GLN A CA 1
ATOM 657 C C . GLN A 1 87 ? 1.465 4.236 -6.459 1.00 85.00 87 GLN A C 1
ATOM 659 O O . GLN A 1 87 ? 2.239 5.191 -6.424 1.00 85.00 87 GLN A O 1
ATOM 664 N N . SER A 1 88 ? 1.867 2.990 -6.173 1.00 89.56 88 SER A N 1
ATOM 665 C CA . SER A 1 88 ? 3.176 2.697 -5.578 1.00 89.56 88 SER A CA 1
ATOM 666 C C . SER A 1 88 ? 3.386 3.480 -4.272 1.00 89.56 88 SER A C 1
ATOM 668 O O . SER A 1 88 ? 4.508 3.884 -3.963 1.00 89.56 88 SER A O 1
ATOM 670 N N . GLY A 1 89 ? 2.300 3.721 -3.524 1.00 91.31 89 GLY A N 1
ATOM 671 C CA . GLY A 1 89 ? 2.287 4.551 -2.320 1.00 91.31 89 GLY A CA 1
ATOM 672 C C . GLY A 1 89 ? 3.146 3.954 -1.208 1.00 91.31 89 GLY A C 1
ATOM 673 O O . GLY A 1 89 ? 2.905 2.835 -0.760 1.00 91.31 89 GLY A O 1
ATOM 674 N N . ASN A 1 90 ? 4.169 4.685 -0.770 1.00 91.00 90 ASN A N 1
ATOM 675 C CA . ASN A 1 90 ? 5.065 4.249 0.301 1.00 91.00 90 ASN A CA 1
ATOM 676 C C . ASN A 1 90 ? 4.398 4.311 1.681 1.00 91.00 90 ASN A C 1
ATOM 678 O O . ASN A 1 90 ? 4.606 3.428 2.509 1.00 91.00 90 ASN A O 1
ATOM 682 N N . ASP A 1 91 ? 3.578 5.333 1.907 1.00 93.06 91 ASP A N 1
ATOM 683 C CA . ASP A 1 91 ? 2.744 5.488 3.099 1.00 93.06 91 ASP A CA 1
ATOM 684 C C . ASP A 1 91 ? 1.725 4.348 3.231 1.00 93.06 91 ASP A C 1
ATOM 686 O O . ASP A 1 91 ? 1.548 3.810 4.320 1.00 93.06 91 ASP A O 1
ATOM 690 N N . ALA A 1 92 ? 1.143 3.892 2.118 1.00 91.75 92 ALA A N 1
ATOM 691 C CA . ALA A 1 92 ? 0.252 2.732 2.098 1.00 91.75 92 ALA A CA 1
ATOM 692 C C . ALA A 1 92 ? 0.952 1.422 2.505 1.00 91.75 92 ALA A C 1
ATOM 694 O O . ALA A 1 92 ? 0.326 0.586 3.148 1.00 91.75 92 ALA A O 1
ATOM 695 N N . CYS A 1 93 ? 2.245 1.246 2.197 1.00 89.56 93 CYS A N 1
ATOM 696 C CA . CYS A 1 93 ? 3.019 0.098 2.687 1.00 89.56 93 CYS A CA 1
ATOM 697 C C . CYS A 1 93 ? 3.193 0.124 4.212 1.00 89.56 93 CYS A C 1
ATOM 699 O O . CYS A 1 93 ? 3.139 -0.928 4.844 1.00 89.56 93 CYS A O 1
ATOM 701 N N . VAL A 1 94 ? 3.410 1.308 4.793 1.00 90.69 94 VAL A N 1
ATOM 702 C CA . VAL A 1 94 ? 3.577 1.477 6.248 1.00 90.69 94 VAL A CA 1
ATOM 703 C C . VAL A 1 94 ? 2.233 1.421 6.975 1.00 90.69 94 VAL A C 1
ATOM 705 O O . VAL A 1 94 ? 2.178 0.960 8.105 1.00 90.69 94 VAL A O 1
ATOM 708 N N . GLY A 1 95 ? 1.136 1.799 6.314 1.00 85.81 95 GLY A N 1
ATOM 709 C CA . GLY A 1 95 ? -0.212 1.809 6.890 1.00 85.81 95 GLY A CA 1
ATOM 710 C C . GLY A 1 95 ? -0.780 0.445 7.296 1.00 85.81 95 GLY A C 1
ATOM 711 O O . GLY A 1 95 ? -1.840 0.421 7.904 1.00 85.81 95 GLY A O 1
ATOM 712 N N . TYR A 1 96 ? -0.112 -0.669 6.977 1.00 79.69 96 TYR A N 1
ATOM 713 C CA . TYR A 1 96 ? -0.472 -2.011 7.460 1.00 79.69 96 TYR A CA 1
ATOM 714 C C . TYR A 1 96 ? 0.092 -2.3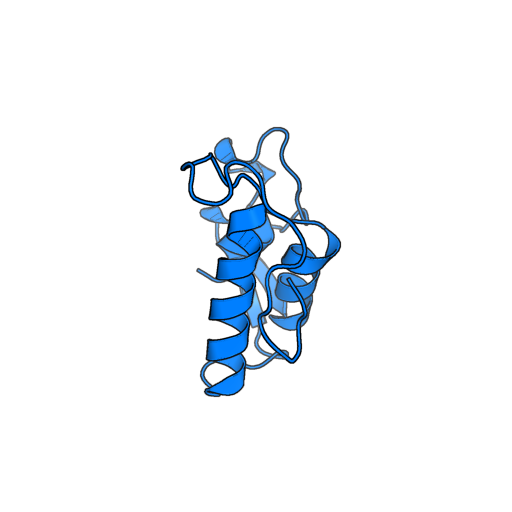46 8.855 1.00 79.69 96 TYR A C 1
ATOM 716 O O . TYR A 1 96 ? -0.261 -3.398 9.392 1.00 79.69 96 TYR A O 1
ATOM 724 N N . GLY A 1 97 ? 0.998 -1.516 9.392 1.00 65.44 97 GLY A N 1
ATOM 725 C CA . GLY A 1 97 ? 1.731 -1.737 10.646 1.00 65.44 97 GLY A CA 1
ATOM 726 C C . GLY A 1 97 ? 1.300 -0.845 11.800 1.00 65.44 97 GLY A C 1
ATOM 727 O O . GLY A 1 97 ? 0.877 0.308 11.552 1.00 65.44 97 GLY A O 1
#

Radius of gyration: 16.09 Å; chains: 1; bounding box: 37×38×36 Å

Organism: NCBI:txid82979

Secondary structure (DSSP, 8-state):
--TTT---S--SSTTS----GGGHHHHHHHHHHHHHHTTSS-TT-EEEPPSTT-GGG-GGGTTS----PPTT-EEEHHHHHHHHHHH--HHHHHTT-

InterPro domains:
  IPR001967 Peptidase S11, D-alanyl-D-alanine carboxypeptidase A, N-terminal [PF00768] (1-94)
  IPR012338 Beta-lactamase/transpeptidase-like [G3DSA:3.40.710.10] (1-96)
  IPR012338 Beta-lactamase/transpeptidase-like [SSF56601] (1-94)
  IPR018044 Peptidase S11, D-alanyl-D-alanine carboxypeptidase A [PR00725] (21-32)
  IPR018044 Peptidase S11, D-alanyl-D-alanine carboxypeptidase A [PR00725] (80-97)

pLDDT: mean 90.94, std 4.46, range [65.44, 96.69]

Foldseek 3Di:
DDPPPPDDPDDDCPVPDDDCVLVVLVVLLVVLVVCCVVVVFHQADKFFQALCLQQVNHCVCVPHFAPRDDHRDIDGNNVLSCSCPPRVHPSSSVRVD

Sequence (97 aa):
MDYNSGKVLAEMNADIRREPASLTKMMTSYVIGQSIKAGKIHLDDTVTISKDAWATGNPVFKGSSLMFLQLGAQVKVSELNRGIIIQSGNDACVGYG